Protein AF-A0A3S4YTK9-F1 (afdb_monomer_lite)

Radius of gyration: 15.43 Å; chains: 1; bounding box: 31×29×46 Å

pLDDT: mean 83.36, std 12.46, range [49.16, 94.75]

Sequence (86 aa):
MMGYAMEISIPVTWEKYKTAKLKFYESPVGFIKNANGRTGNSDFFLNDGTVVSTTNTREINERFRTILKKFNNPIELDRLIVYPRF

Foldseek 3Di:
DPPDPVVPDDDDDLVVVLVVLQVCLVQVPVVVCVVVVPPDQDWDADPVRDIDHPVCSVVVSVVVNVVSVVPQDDPDPVSGRDHDDD

Secondary structure (DSSP, 8-state):
---HHHHT-----HHHHHHHHHHHHH-HHHHHHHHTT--SS--EE-TTSPEE-TTTHHHHHHHHHHHHHHT---SSGGG---PPP-

Structure (mmCIF, N/CA/C/O backbone):
data_AF-A0A3S4YTK9-F1
#
_entry.id   AF-A0A3S4YTK9-F1
#
loop_
_atom_site.group_PDB
_atom_site.id
_atom_site.type_symbol
_atom_site.label_atom_id
_atom_site.label_alt_id
_atom_site.label_comp_id
_atom_site.label_asym_id
_atom_site.label_entity_id
_atom_site.label_seq_id
_atom_site.pdbx_PDB_ins_code
_atom_site.Cartn_x
_atom_site.Cartn_y
_atom_site.Cartn_z
_atom_site.occupancy
_atom_site.B_iso_or_equiv
_atom_site.auth_seq_id
_atom_site.auth_comp_id
_atom_site.auth_asym_id
_atom_site.auth_atom_id
_atom_site.pdbx_PDB_model_num
ATOM 1 N N . MET A 1 1 ? -2.713 12.880 -32.107 1.00 49.16 1 MET A N 1
ATOM 2 C CA . MET A 1 1 ? -3.680 12.851 -30.986 1.00 49.16 1 MET A CA 1
ATOM 3 C C . MET A 1 1 ? -2.946 12.402 -29.712 1.00 49.16 1 MET A C 1
ATOM 5 O O . MET A 1 1 ? -3.114 11.283 -29.264 1.00 49.16 1 MET A O 1
ATOM 9 N N . MET A 1 2 ? -2.047 13.243 -29.183 1.00 53.97 2 MET A N 1
ATOM 10 C CA . MET A 1 2 ? -1.161 12.951 -28.031 1.00 53.97 2 MET A CA 1
ATOM 11 C C . MET A 1 2 ? -1.205 14.121 -27.027 1.00 53.97 2 MET A C 1
ATOM 13 O O . MET A 1 2 ? -0.172 14.606 -26.586 1.00 53.97 2 MET A O 1
ATOM 17 N N . GLY A 1 3 ? -2.396 14.675 -26.775 1.00 56.59 3 GLY A N 1
ATOM 18 C CA . GLY A 1 3 ? -2.532 15.983 -26.112 1.00 56.59 3 GLY A CA 1
ATOM 19 C C . GLY A 1 3 ? -2.992 15.920 -24.659 1.00 56.59 3 GLY A C 1
ATOM 20 O O . GLY A 1 3 ? -2.355 16.491 -23.791 1.00 56.59 3 GLY A O 1
ATOM 21 N N . TYR A 1 4 ? -4.068 15.188 -24.371 1.00 51.34 4 TYR A N 1
ATOM 22 C CA . TYR A 1 4 ? -4.783 15.388 -23.105 1.00 51.34 4 TYR A CA 1
ATOM 23 C C . TYR A 1 4 ? -4.220 14.584 -21.918 1.00 51.34 4 TYR A C 1
ATOM 25 O O . TYR A 1 4 ? -4.214 15.051 -20.786 1.00 51.34 4 TYR A O 1
ATOM 33 N N . ALA A 1 5 ? -3.696 13.376 -22.159 1.00 52.34 5 ALA A N 1
ATOM 34 C CA . ALA A 1 5 ? -3.194 12.513 -21.083 1.00 52.34 5 ALA A CA 1
ATOM 35 C C . ALA A 1 5 ? -1.867 13.005 -20.473 1.00 52.34 5 ALA A C 1
ATOM 37 O O . ALA A 1 5 ? -1.630 12.799 -19.284 1.00 52.34 5 ALA A O 1
ATOM 38 N N . MET A 1 6 ? -1.005 13.668 -21.256 1.00 53.16 6 MET A N 1
ATOM 39 C CA . MET A 1 6 ? 0.254 14.223 -20.738 1.00 53.16 6 MET A CA 1
ATOM 40 C C . MET A 1 6 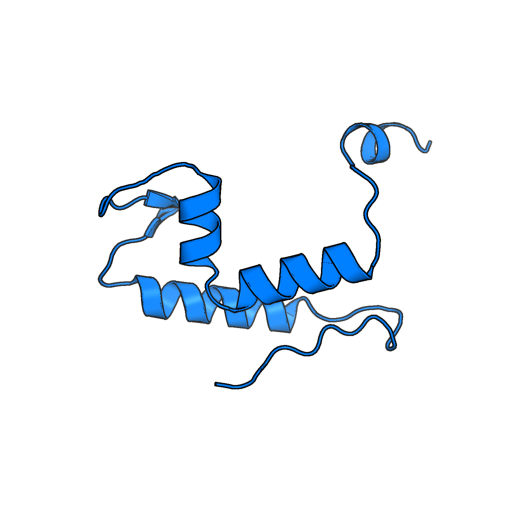? 0.054 15.524 -19.955 1.00 53.16 6 MET A C 1
ATOM 42 O O . MET A 1 6 ? 0.840 15.801 -19.060 1.00 53.16 6 MET A O 1
ATOM 46 N N . GLU A 1 7 ? -1.012 16.280 -20.225 1.00 55.34 7 GLU A N 1
ATOM 47 C CA . GLU A 1 7 ? -1.280 17.574 -19.577 1.00 55.34 7 GLU A CA 1
ATOM 48 C C . GLU A 1 7 ? -1.560 17.454 -18.065 1.00 55.34 7 GLU A C 1
ATOM 50 O O . GLU A 1 7 ? -1.303 18.380 -17.303 1.00 55.34 7 GLU A O 1
ATOM 55 N N . ILE A 1 8 ? -2.019 16.280 -17.616 1.00 59.12 8 ILE A N 1
ATOM 56 C CA . ILE A 1 8 ? -2.311 15.942 -16.209 1.00 59.12 8 ILE A CA 1
ATOM 57 C C . ILE A 1 8 ? -1.301 14.958 -15.595 1.00 59.12 8 ILE A C 1
ATOM 59 O O . ILE A 1 8 ? -1.443 14.563 -14.436 1.00 59.12 8 ILE A O 1
ATOM 63 N N . SER A 1 9 ? -0.269 14.561 -16.344 1.00 69.00 9 SER A N 1
ATOM 64 C CA . SER A 1 9 ? 0.720 13.572 -15.906 1.00 69.00 9 SER A CA 1
ATOM 65 C C . SER A 1 9 ? 2.058 14.234 -15.597 1.00 69.00 9 SER A C 1
ATOM 67 O O . SER A 1 9 ? 2.679 14.835 -16.468 1.00 69.00 9 SER A O 1
ATOM 69 N N . ILE A 1 10 ? 2.561 14.067 -14.373 1.00 76.12 10 ILE A N 1
ATOM 70 C CA . ILE A 1 10 ? 3.932 14.468 -14.033 1.00 76.12 10 ILE A CA 1
ATOM 71 C C . ILE A 1 10 ? 4.862 13.296 -14.376 1.00 76.12 10 ILE A C 1
ATOM 73 O O . ILE A 1 10 ? 4.713 12.229 -13.770 1.00 76.12 10 ILE A O 1
ATOM 77 N N . PRO A 1 11 ? 5.821 13.449 -15.311 1.00 85.25 11 PRO A N 1
ATOM 78 C CA . PRO A 1 11 ? 6.781 12.394 -15.600 1.00 85.25 11 PRO A CA 1
ATOM 79 C C . PRO A 1 11 ? 7.629 12.113 -14.356 1.00 85.25 11 PRO A C 1
ATOM 81 O O . PRO A 1 11 ? 8.127 13.023 -13.689 1.00 85.25 11 PRO A O 1
ATOM 84 N N . VAL A 1 12 ? 7.792 10.835 -14.026 1.00 87.75 12 VAL A N 1
ATOM 85 C CA . VAL A 1 12 ? 8.614 10.375 -12.902 1.00 87.75 12 VAL A CA 1
ATOM 86 C C . VAL A 1 12 ? 9.533 9.259 -13.364 1.00 87.75 12 VAL A C 1
ATOM 88 O O . VAL A 1 12 ? 9.189 8.495 -14.264 1.00 87.75 12 VAL A O 1
ATOM 91 N N . THR A 1 13 ? 10.701 9.151 -12.733 1.00 92.06 13 THR A N 1
ATOM 92 C CA . THR A 1 13 ? 11.605 8.033 -13.001 1.00 92.06 13 THR A CA 1
ATOM 93 C C . THR A 1 13 ? 11.001 6.722 -12.500 1.00 92.06 13 THR A C 1
ATOM 95 O O . THR A 1 13 ? 10.164 6.707 -11.584 1.00 92.06 13 THR A O 1
ATOM 98 N N . TRP A 1 14 ? 11.453 5.610 -13.077 1.00 89.44 14 TRP A N 1
ATOM 99 C CA . TRP A 1 14 ? 11.030 4.275 -12.664 1.00 89.44 14 TRP A CA 1
ATOM 100 C C . TRP A 1 14 ? 11.310 4.016 -11.176 1.00 89.44 14 TRP A C 1
ATOM 102 O O . TRP A 1 14 ? 10.464 3.487 -10.457 1.00 89.44 14 TRP A O 1
ATOM 112 N N . GLU A 1 15 ? 12.457 4.468 -10.672 1.00 92.25 15 GLU A N 1
ATOM 113 C CA . GLU A 1 15 ? 12.873 4.318 -9.277 1.00 92.25 15 GLU A CA 1
ATOM 114 C C . GLU A 1 15 ? 11.932 5.066 -8.333 1.00 92.25 15 GLU A C 1
ATOM 116 O O . GLU A 1 15 ? 11.534 4.534 -7.290 1.00 92.25 15 GLU A O 1
ATOM 121 N N . LYS A 1 16 ? 11.529 6.288 -8.710 1.00 92.12 16 LYS A N 1
ATOM 122 C CA . LYS A 1 16 ? 10.580 7.092 -7.933 1.00 92.12 16 LYS A CA 1
ATOM 123 C C . LYS A 1 16 ? 9.206 6.429 -7.909 1.00 92.12 16 LYS A C 1
ATOM 125 O O . LYS A 1 16 ? 8.590 6.346 -6.845 1.00 92.12 16 LYS A O 1
ATOM 130 N N . TYR A 1 17 ? 8.757 5.904 -9.049 1.00 90.50 17 TYR A N 1
ATOM 131 C CA . TYR A 1 17 ? 7.507 5.154 -9.151 1.00 90.50 17 TYR A CA 1
ATOM 132 C C . TYR A 1 17 ? 7.520 3.891 -8.277 1.00 90.50 17 TYR A C 1
ATOM 134 O O . TYR A 1 17 ? 6.636 3.708 -7.436 1.00 90.50 17 TYR A O 1
ATOM 142 N N . LYS A 1 18 ? 8.556 3.055 -8.412 1.00 91.88 18 LYS A N 1
ATOM 143 C CA . LYS A 1 18 ? 8.745 1.827 -7.628 1.00 91.88 18 LYS A CA 1
ATOM 144 C C . LYS A 1 18 ? 8.767 2.119 -6.129 1.00 91.88 18 LYS A C 1
ATOM 146 O O . LYS A 1 18 ? 8.068 1.461 -5.362 1.00 91.88 18 LYS A O 1
ATOM 151 N N . THR A 1 19 ? 9.511 3.142 -5.714 1.00 92.88 19 THR A N 1
ATOM 152 C CA . THR A 1 19 ? 9.588 3.563 -4.308 1.00 92.88 19 THR A CA 1
ATOM 153 C C . THR A 1 19 ? 8.224 3.994 -3.773 1.00 92.88 19 THR A C 1
ATOM 155 O O . THR A 1 19 ? 7.831 3.572 -2.686 1.00 92.88 19 THR A O 1
ATOM 158 N N . ALA A 1 20 ? 7.469 4.798 -4.528 1.00 90.81 20 ALA A N 1
ATOM 159 C CA . ALA A 1 20 ? 6.133 5.227 -4.118 1.00 90.81 20 ALA A CA 1
ATOM 160 C C . ALA A 1 20 ? 5.171 4.036 -3.971 1.00 90.81 20 ALA A C 1
ATOM 162 O O . ALA A 1 20 ? 4.448 3.945 -2.979 1.00 90.81 20 ALA A O 1
ATOM 163 N N . LYS A 1 21 ? 5.210 3.084 -4.911 1.00 91.56 21 LYS A N 1
ATOM 164 C CA . LYS A 1 21 ? 4.408 1.853 -4.857 1.00 91.56 21 LYS A CA 1
ATOM 165 C C . LYS A 1 21 ? 4.736 0.982 -3.645 1.00 91.56 21 LYS A C 1
ATOM 167 O O . LYS A 1 21 ? 3.813 0.483 -3.006 1.00 91.56 21 LYS A O 1
ATOM 172 N N . LEU A 1 22 ? 6.016 0.823 -3.304 1.00 93.38 22 LEU A N 1
ATOM 173 C CA . LEU A 1 22 ? 6.437 0.049 -2.131 1.00 93.38 22 LEU A CA 1
ATOM 174 C C . LEU A 1 22 ? 5.992 0.705 -0.816 1.00 93.38 22 LEU A C 1
ATOM 176 O O . LEU A 1 22 ? 5.438 0.018 0.038 1.00 93.38 22 LEU A O 1
ATOM 180 N N . LYS A 1 23 ? 6.139 2.031 -0.686 1.00 91.94 23 LYS A N 1
ATOM 181 C CA . LYS A 1 23 ? 5.644 2.782 0.483 1.00 91.94 23 LYS A CA 1
ATOM 182 C C . LYS A 1 23 ? 4.128 2.677 0.636 1.00 91.94 23 LYS A C 1
ATOM 184 O O . LYS A 1 23 ? 3.626 2.490 1.740 1.00 91.94 23 LYS A O 1
ATOM 189 N N . PHE A 1 24 ? 3.392 2.763 -0.473 1.00 92.94 24 PH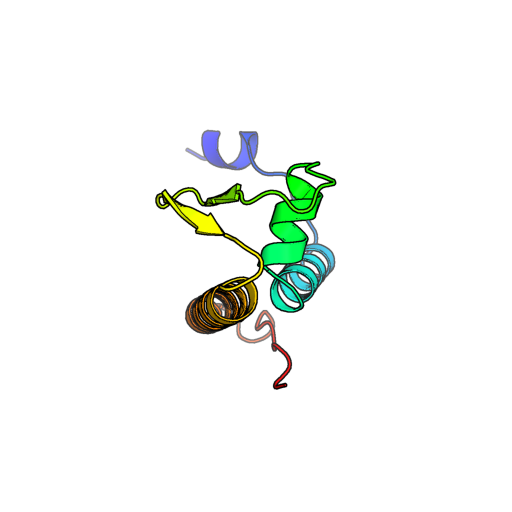E A N 1
ATOM 190 C CA . PHE A 1 24 ? 1.947 2.554 -0.456 1.00 92.94 24 PHE A CA 1
ATOM 191 C C . PHE A 1 24 ? 1.585 1.127 -0.020 1.00 92.94 24 PHE A C 1
ATOM 193 O O . PHE A 1 24 ? 0.666 0.950 0.767 1.00 92.94 24 PHE A O 1
ATOM 200 N N . TYR A 1 25 ? 2.317 0.109 -0.483 1.00 93.88 25 TYR A N 1
ATOM 201 C CA . TYR A 1 25 ? 2.079 -1.289 -0.109 1.00 93.88 25 TYR A CA 1
ATOM 202 C C . TYR A 1 25 ? 2.335 -1.586 1.381 1.00 93.88 25 TYR A C 1
ATOM 204 O O . TYR A 1 25 ? 1.630 -2.408 1.973 1.00 93.88 25 TYR A O 1
ATOM 212 N N . GLU A 1 26 ? 3.319 -0.922 1.994 1.00 92.81 26 GLU A N 1
ATOM 213 C CA . GLU A 1 26 ? 3.660 -1.087 3.412 1.00 92.81 26 GLU A CA 1
ATOM 214 C C . GLU A 1 26 ? 2.470 -0.759 4.326 1.00 92.81 26 GLU A C 1
ATOM 216 O O . GLU A 1 26 ? 2.105 -1.567 5.181 1.00 92.81 26 GLU A O 1
ATOM 221 N N . SER A 1 27 ? 1.802 0.374 4.096 1.00 90.38 27 SER A N 1
ATOM 222 C CA . SER A 1 27 ? 0.607 0.779 4.846 1.00 90.38 27 SER A CA 1
ATOM 223 C C . SER A 1 27 ? -0.356 1.585 3.962 1.00 90.38 27 SER A C 1
ATOM 225 O O . SER A 1 27 ? -0.341 2.819 4.012 1.00 90.38 27 SER A O 1
ATOM 227 N N . PRO A 1 28 ? -1.208 0.922 3.150 1.00 93.56 28 PRO A N 1
ATOM 228 C CA . PRO A 1 28 ? -2.112 1.601 2.218 1.00 93.56 28 PRO A CA 1
ATOM 229 C C . PRO A 1 28 ? -3.018 2.638 2.888 1.00 93.56 28 PRO A C 1
ATOM 231 O O . PRO A 1 28 ? -3.086 3.790 2.460 1.00 93.56 28 PRO A O 1
ATOM 234 N N . VAL A 1 29 ? -3.677 2.250 3.983 1.00 92.19 29 VAL A N 1
ATOM 235 C CA . VAL A 1 29 ? -4.551 3.133 4.768 1.00 92.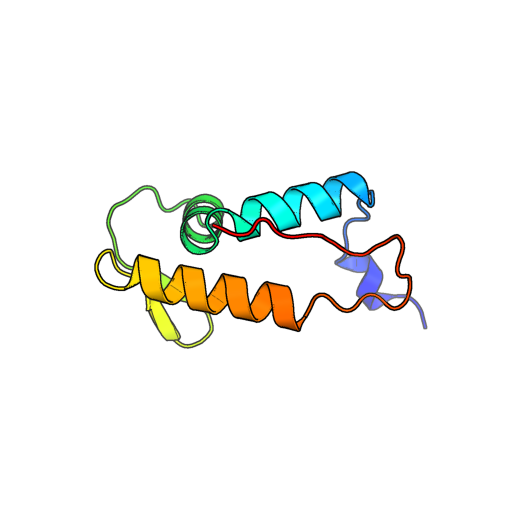19 29 VAL A CA 1
ATOM 236 C C . VAL A 1 29 ? -3.758 4.299 5.357 1.00 92.19 29 VAL A C 1
ATOM 238 O O . VAL A 1 29 ? -4.204 5.443 5.273 1.00 92.19 29 VAL A O 1
ATOM 241 N N . GLY A 1 30 ? -2.568 4.035 5.909 1.00 90.19 30 GLY A N 1
ATOM 242 C CA . GLY A 1 30 ? -1.704 5.075 6.471 1.00 90.19 30 GLY A CA 1
ATOM 243 C C . GLY A 1 30 ? -1.252 6.086 5.418 1.00 90.19 30 GLY A C 1
ATOM 244 O O . GLY A 1 30 ? -1.304 7.291 5.656 1.00 90.19 30 GLY A O 1
ATOM 245 N N . PHE A 1 31 ? -0.886 5.612 4.226 1.00 90.00 31 PHE A N 1
ATOM 246 C CA . PHE A 1 31 ? -0.505 6.466 3.105 1.00 90.00 31 PHE A CA 1
ATOM 247 C C . PHE A 1 31 ? -1.650 7.396 2.683 1.00 90.00 31 PHE A C 1
ATOM 249 O O . PHE A 1 31 ? -1.435 8.598 2.543 1.00 90.00 31 PHE A O 1
ATOM 256 N N . ILE A 1 32 ? -2.871 6.866 2.533 1.00 88.75 32 ILE A N 1
ATOM 257 C CA . ILE A 1 32 ? -4.060 7.658 2.167 1.00 88.75 32 ILE A CA 1
ATOM 258 C C . ILE A 1 32 ? -4.369 8.699 3.245 1.00 88.75 32 ILE A C 1
ATOM 260 O O . ILE A 1 32 ? -4.593 9.870 2.940 1.00 88.75 32 ILE A O 1
ATOM 264 N N . LYS A 1 33 ? -4.349 8.288 4.515 1.00 86.62 33 LYS A N 1
ATOM 265 C CA . LYS A 1 33 ? -4.626 9.173 5.649 1.00 86.62 33 LYS A CA 1
ATOM 266 C C . LYS A 1 33 ? -3.654 10.356 5.696 1.00 86.62 33 LYS A C 1
ATOM 268 O O . LYS A 1 33 ? -4.092 11.497 5.839 1.00 86.62 33 LYS A O 1
ATOM 273 N N . ASN A 1 34 ? -2.361 10.084 5.511 1.00 84.38 34 ASN A N 1
ATOM 274 C CA . ASN A 1 34 ? -1.314 11.105 5.493 1.00 84.38 34 ASN A CA 1
ATOM 275 C C . ASN A 1 34 ? -1.425 12.025 4.267 1.00 84.38 34 ASN A C 1
ATOM 277 O O . ASN A 1 34 ? -1.261 13.234 4.400 1.00 84.38 34 ASN A O 1
ATOM 281 N N . ALA A 1 35 ? -1.749 11.476 3.091 1.00 82.94 35 ALA A N 1
ATOM 282 C CA . ALA A 1 35 ? -1.941 12.257 1.869 1.00 82.94 35 ALA A CA 1
ATOM 283 C C . ALA A 1 35 ? -3.144 13.213 1.957 1.00 82.94 35 ALA A C 1
ATOM 285 O O . ALA A 1 35 ? -3.094 14.315 1.422 1.00 82.94 35 ALA A O 1
ATOM 286 N N . ASN A 1 36 ? -4.199 12.820 2.676 1.00 79.12 36 ASN A N 1
ATOM 287 C CA . ASN A 1 36 ? -5.395 13.639 2.885 1.00 79.12 36 ASN A CA 1
ATOM 288 C C . ASN A 1 36 ? -5.220 14.738 3.951 1.00 79.12 36 ASN A C 1
ATOM 290 O O . ASN A 1 36 ? -6.181 15.446 4.247 1.00 79.12 36 ASN A O 1
ATOM 294 N N . GLY A 1 37 ? -4.042 14.856 4.580 1.00 73.06 37 GLY A N 1
ATOM 295 C CA . GLY A 1 37 ? -3.778 15.858 5.620 1.00 73.06 37 GLY A CA 1
ATOM 296 C C . GLY A 1 37 ? -4.630 15.694 6.885 1.00 73.06 37 GLY A C 1
ATOM 297 O O . GLY A 1 37 ? -4.736 16.622 7.683 1.00 73.06 37 GLY A O 1
ATOM 298 N N . ARG A 1 38 ? -5.264 14.528 7.081 1.00 68.19 38 ARG A N 1
ATOM 299 C CA . ARG A 1 38 ? -6.140 14.258 8.229 1.00 68.19 38 ARG A CA 1
ATOM 300 C C . ARG A 1 38 ? -5.334 13.692 9.395 1.00 68.19 38 ARG A C 1
ATOM 302 O O . ARG A 1 38 ? -5.198 12.480 9.564 1.00 68.19 38 ARG A O 1
ATOM 309 N N . THR A 1 39 ? -4.828 14.583 10.234 1.00 58.31 39 THR A N 1
ATOM 310 C CA . THR A 1 39 ? -4.184 14.271 11.516 1.00 58.31 39 THR A CA 1
ATOM 311 C C . THR A 1 39 ? -5.245 14.098 12.609 1.00 58.31 39 THR A C 1
ATOM 313 O O . THR A 1 39 ? -5.549 15.012 13.364 1.00 58.31 39 THR A O 1
ATOM 316 N N . GLY A 1 40 ? -5.859 12.914 12.686 1.00 64.50 40 GLY A N 1
ATOM 317 C CA . GLY A 1 40 ? -6.816 12.576 13.747 1.00 64.50 40 GLY A CA 1
ATOM 318 C C . GLY A 1 40 ? -7.185 11.093 13.769 1.00 64.50 40 GLY A C 1
ATOM 319 O O . GLY A 1 40 ? -6.951 10.382 12.795 1.00 64.50 40 GLY A O 1
ATOM 320 N N . ASN A 1 41 ? -7.757 10.602 14.869 1.00 64.81 41 ASN A N 1
ATOM 321 C CA . ASN A 1 41 ? -8.285 9.229 14.987 1.00 64.81 41 ASN A CA 1
ATOM 322 C C . ASN A 1 41 ? -9.700 9.081 14.403 1.0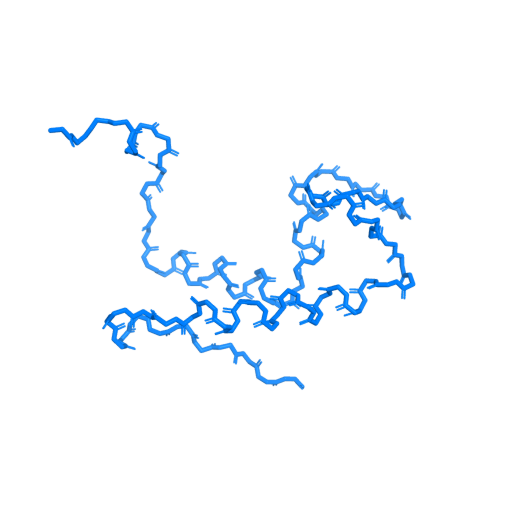0 64.81 41 ASN A C 1
ATOM 324 O O . ASN A 1 41 ? -10.425 8.167 14.776 1.00 64.81 41 ASN A O 1
ATOM 328 N N . SER A 1 42 ? -10.103 9.996 13.522 1.00 72.38 42 SER A N 1
ATOM 329 C CA . SER A 1 42 ? -11.421 9.978 12.909 1.00 72.38 42 SER A CA 1
ATOM 330 C C . SER A 1 42 ? -11.479 9.024 11.727 1.00 72.38 42 SER A C 1
ATOM 332 O O . SER A 1 42 ? -10.527 8.888 10.949 1.00 72.38 42 SER A O 1
ATOM 334 N N . ASP A 1 43 ? -12.640 8.397 11.598 1.00 88.12 43 ASP A N 1
ATOM 335 C CA . ASP A 1 43 ? -12.982 7.580 10.452 1.00 88.12 43 ASP A CA 1
ATOM 336 C C . ASP A 1 43 ? -12.962 8.420 9.168 1.00 88.12 43 ASP A C 1
ATOM 338 O O . ASP A 1 43 ? -13.209 9.634 9.168 1.00 88.12 43 ASP A O 1
ATOM 342 N N . PHE A 1 44 ? -12.659 7.779 8.043 1.00 88.94 44 PHE A N 1
ATOM 343 C CA . PHE A 1 44 ? -12.688 8.440 6.743 1.00 88.94 44 PHE A CA 1
ATOM 344 C C . PHE A 1 44 ? -13.280 7.549 5.662 1.00 88.94 44 PHE A C 1
ATOM 346 O O . PHE A 1 44 ? -13.235 6.326 5.744 1.00 88.94 44 PHE A O 1
ATOM 353 N N . PHE A 1 45 ? -13.830 8.184 4.633 1.00 90.44 45 PHE A N 1
ATOM 354 C CA . PHE A 1 45 ? -14.453 7.492 3.516 1.00 90.44 45 PHE A CA 1
ATOM 355 C C . PHE A 1 45 ? -13.446 7.286 2.389 1.00 90.44 45 PHE A C 1
ATOM 357 O O . PHE A 1 45 ? -12.690 8.195 2.037 1.00 90.44 45 PHE A O 1
ATOM 364 N N . LEU A 1 46 ? -13.457 6.087 1.819 1.00 89.94 46 LEU A N 1
ATOM 365 C CA . LEU A 1 46 ? -12.852 5.801 0.525 1.00 89.94 46 LEU A CA 1
ATOM 366 C C . LEU A 1 46 ? -13.810 6.199 -0.605 1.00 89.94 46 LEU A C 1
ATOM 368 O O . LEU A 1 46 ? -15.010 6.375 -0.395 1.00 89.94 46 LEU A O 1
ATOM 372 N N . ASN A 1 47 ? -13.283 6.291 -1.827 1.00 87.94 47 ASN A N 1
ATOM 373 C CA . ASN A 1 47 ? -14.064 6.663 -3.014 1.00 87.94 47 ASN A CA 1
ATOM 374 C C . ASN A 1 47 ? -15.204 5.681 -3.337 1.00 87.94 47 ASN A C 1
ATOM 376 O O . ASN A 1 47 ? -16.141 6.050 -4.034 1.00 87.94 47 ASN A O 1
ATOM 380 N N . ASP A 1 48 ? -15.122 4.439 -2.855 1.00 88.94 48 ASP A N 1
ATOM 381 C CA . ASP A 1 48 ? -16.160 3.414 -3.011 1.00 88.94 48 ASP A CA 1
ATOM 382 C C . ASP A 1 48 ? -17.223 3.450 -1.894 1.00 88.94 48 ASP A C 1
ATOM 384 O O . ASP A 1 48 ? -18.069 2.564 -1.820 1.00 88.94 48 ASP A O 1
ATOM 388 N N . GLY A 1 49 ? -17.176 4.454 -1.011 1.00 90.56 49 GLY A N 1
ATOM 389 C CA . GLY A 1 49 ? -18.080 4.595 0.131 1.00 90.56 49 GLY A CA 1
ATOM 390 C C . GLY A 1 49 ? -17.672 3.787 1.367 1.00 90.56 49 GLY A C 1
ATOM 391 O O . GLY A 1 49 ? -18.324 3.911 2.403 1.00 90.56 49 GLY A O 1
ATOM 392 N N . THR A 1 50 ? -16.592 2.997 1.310 1.00 91.81 50 THR A N 1
ATOM 393 C CA . THR A 1 50 ? -16.099 2.247 2.476 1.00 91.81 50 THR A CA 1
ATOM 394 C C . THR A 1 50 ? -15.678 3.211 3.586 1.00 91.81 50 THR A C 1
ATOM 396 O O . THR A 1 50 ? -14.844 4.092 3.365 1.00 91.81 50 THR A O 1
ATOM 399 N N . VAL A 1 51 ? -16.203 3.004 4.795 1.00 93.00 51 VAL A N 1
ATOM 400 C CA . VAL A 1 51 ? -15.758 3.702 6.008 1.00 93.00 51 VAL A CA 1
ATOM 401 C C . VAL A 1 51 ? -14.531 2.994 6.568 1.00 93.00 51 VAL A C 1
ATOM 403 O O . VAL A 1 51 ? -14.595 1.814 6.907 1.00 93.00 51 VAL A O 1
ATOM 406 N N . VAL A 1 52 ? -13.413 3.704 6.673 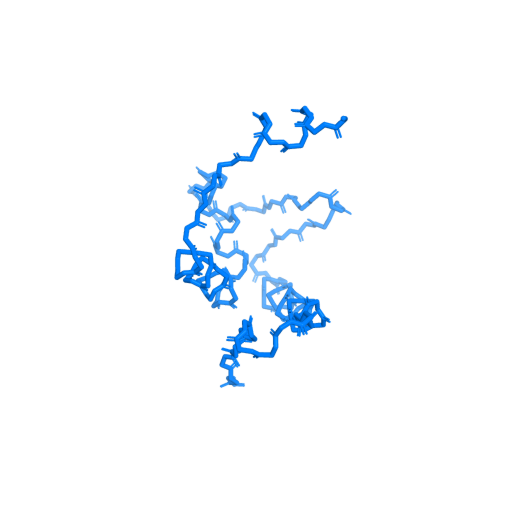1.00 91.94 52 VAL A N 1
ATOM 407 C CA . VAL A 1 52 ? -12.180 3.224 7.303 1.00 91.94 52 VAL A CA 1
ATOM 408 C C . VAL A 1 52 ? -12.148 3.703 8.745 1.00 91.94 52 VAL A C 1
ATOM 410 O O . VAL A 1 52 ? -12.153 4.909 8.984 1.00 91.94 52 VAL A O 1
ATOM 413 N N . SER A 1 53 ? -12.058 2.763 9.680 1.00 90.81 53 SER A N 1
ATOM 414 C CA . SER A 1 53 ? -11.955 2.990 11.120 1.00 90.81 53 SER A CA 1
ATOM 415 C C . SER A 1 53 ? -10.824 2.152 11.721 1.00 90.81 53 SER A C 1
ATOM 417 O O . SER A 1 53 ? -10.207 1.310 11.058 1.00 90.81 53 SER A O 1
ATOM 419 N N . THR A 1 54 ? -10.530 2.345 13.005 1.00 88.25 54 THR A N 1
ATOM 420 C CA . THR A 1 54 ? -9.498 1.563 13.710 1.00 88.25 54 THR A CA 1
ATOM 421 C C . THR A 1 54 ? -9.794 0.061 13.738 1.00 88.25 54 THR A C 1
ATOM 423 O O . THR A 1 54 ? -8.859 -0.739 13.738 1.00 88.25 54 THR A O 1
ATOM 426 N N . THR A 1 55 ? -11.068 -0.340 13.707 1.00 91.31 55 THR A N 1
ATOM 427 C CA . THR A 1 55 ? -11.480 -1.748 13.815 1.00 91.31 55 THR A CA 1
ATOM 428 C C . THR A 1 55 ? -11.292 -2.526 12.514 1.00 91.31 55 THR A C 1
ATOM 430 O O . THR A 1 55 ? -10.968 -3.711 12.559 1.00 91.31 55 THR A O 1
ATOM 433 N N . ASN A 1 56 ? -11.428 -1.872 11.356 1.00 93.12 56 ASN A N 1
ATOM 434 C CA . ASN A 1 56 ? -11.339 -2.518 10.041 1.00 93.12 56 ASN A CA 1
ATOM 435 C C . ASN A 1 56 ? -10.064 -2.165 9.250 1.00 93.12 56 ASN A C 1
ATOM 437 O O . ASN A 1 56 ? -9.815 -2.736 8.187 1.00 93.12 56 ASN A O 1
ATOM 441 N N . THR A 1 57 ? -9.205 -1.286 9.782 1.00 92.00 57 THR A N 1
ATOM 442 C CA . THR A 1 57 ? -7.951 -0.852 9.135 1.00 92.00 57 THR A CA 1
ATOM 443 C C . THR A 1 57 ? -7.083 -2.029 8.675 1.00 92.00 57 THR A C 1
ATOM 445 O O . THR A 1 57 ? -6.517 -1.991 7.582 1.00 92.00 57 THR A O 1
ATOM 448 N N . ARG A 1 58 ? -6.974 -3.095 9.481 1.00 92.75 58 ARG A N 1
ATOM 449 C CA . ARG A 1 58 ? -6.165 -4.275 9.132 1.00 92.75 58 ARG A CA 1
ATOM 450 C C . ARG A 1 58 ? -6.709 -4.991 7.895 1.00 92.75 58 ARG A C 1
ATOM 452 O O . ARG A 1 58 ? -5.948 -5.271 6.975 1.00 92.75 58 ARG A O 1
ATOM 459 N N . GLU A 1 59 ? -8.011 -5.256 7.864 1.00 94.38 59 GLU A N 1
ATOM 460 C CA . GLU A 1 59 ? -8.675 -5.929 6.743 1.00 94.38 59 GLU A CA 1
ATOM 461 C C . GLU A 1 59 ? -8.564 -5.107 5.455 1.00 94.38 59 GLU A C 1
ATOM 463 O O . GLU A 1 59 ? -8.211 -5.629 4.399 1.00 94.38 59 GLU A O 1
ATOM 468 N N . ILE A 1 60 ? -8.783 -3.796 5.554 1.00 94.75 60 ILE A N 1
ATOM 469 C CA . ILE A 1 60 ? -8.708 -2.887 4.410 1.00 94.75 60 ILE A CA 1
ATOM 470 C C . ILE A 1 60 ? -7.279 -2.818 3.852 1.00 94.75 60 ILE A C 1
ATOM 472 O O . ILE A 1 60 ? -7.093 -2.848 2.633 1.00 94.75 60 ILE A O 1
ATOM 476 N N . ASN A 1 61 ? -6.258 -2.795 4.716 1.00 94.06 61 ASN A N 1
ATOM 477 C CA . ASN A 1 61 ? -4.863 -2.884 4.281 1.00 94.06 61 ASN A CA 1
ATOM 478 C C . ASN A 1 61 ? -4.584 -4.184 3.512 1.00 94.06 61 ASN A C 1
ATOM 480 O O . ASN A 1 61 ? -3.983 -4.132 2.439 1.00 94.06 61 ASN A O 1
ATOM 484 N N . GLU A 1 62 ? -5.057 -5.332 4.000 1.00 94.62 62 GLU A N 1
ATOM 485 C CA . GLU A 1 62 ? -4.892 -6.615 3.301 1.00 94.62 62 GLU A CA 1
ATOM 486 C C . GLU A 1 62 ? -5.633 -6.655 1.958 1.00 94.62 62 GLU A C 1
ATOM 488 O O . GLU A 1 62 ? -5.082 -7.116 0.949 1.00 94.62 62 GLU A O 1
ATOM 493 N N . ARG A 1 63 ? -6.845 -6.087 1.896 1.00 94.44 63 ARG A N 1
ATOM 494 C CA . ARG A 1 63 ? -7.603 -5.923 0.647 1.00 94.44 63 ARG A CA 1
ATOM 495 C C . ARG A 1 63 ? -6.789 -5.133 -0.377 1.00 94.44 63 ARG A C 1
ATOM 497 O O . ARG A 1 63 ? -6.622 -5.577 -1.513 1.00 94.44 63 ARG A O 1
ATOM 504 N N .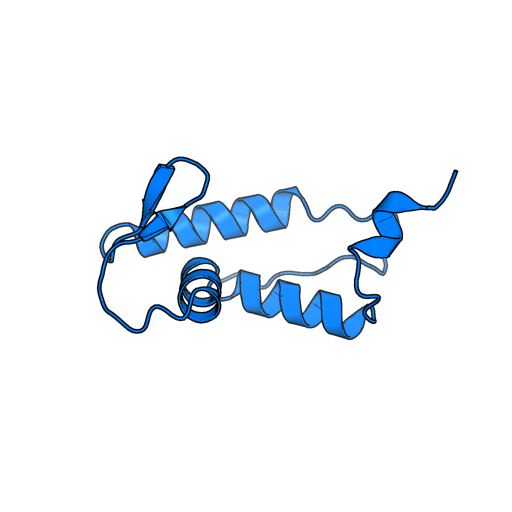 PHE A 1 64 ? -6.232 -3.988 0.021 1.00 94.06 64 PHE A N 1
ATOM 505 C CA . PHE A 1 64 ? -5.415 -3.160 -0.866 1.00 94.06 64 PHE A CA 1
ATOM 506 C C . PHE A 1 64 ? -4.113 -3.842 -1.288 1.00 94.06 64 PHE A C 1
ATOM 508 O O . PHE A 1 64 ? -3.768 -3.796 -2.468 1.00 94.06 64 PHE A O 1
ATOM 515 N N . ARG A 1 65 ? -3.414 -4.528 -0.378 1.00 94.50 65 ARG A N 1
ATOM 516 C CA . ARG A 1 65 ? -2.212 -5.313 -0.712 1.00 94.50 65 ARG A CA 1
ATOM 517 C C . ARG A 1 65 ? -2.514 -6.399 -1.745 1.00 94.50 65 ARG A C 1
ATOM 519 O O . ARG A 1 65 ? -1.747 -6.575 -2.691 1.00 94.50 65 ARG A O 1
ATOM 526 N N . THR A 1 66 ? -3.646 -7.086 -1.603 1.00 92.38 66 THR A N 1
ATOM 527 C CA . THR A 1 66 ? -4.106 -8.113 -2.553 1.00 92.38 66 THR A CA 1
ATOM 528 C C . THR A 1 66 ? -4.383 -7.515 -3.930 1.00 92.38 66 THR A C 1
ATOM 530 O O . THR A 1 66 ? -3.913 -8.031 -4.944 1.00 92.38 66 THR A O 1
ATOM 533 N N . ILE A 1 67 ? -5.084 -6.380 -3.967 1.00 90.62 67 ILE A N 1
ATOM 534 C CA . ILE A 1 67 ? -5.360 -5.627 -5.194 1.00 90.62 67 ILE A CA 1
ATOM 535 C C . ILE A 1 67 ? -4.051 -5.205 -5.880 1.00 90.62 67 ILE A C 1
ATOM 537 O O . ILE A 1 67 ? -3.879 -5.443 -7.074 1.00 90.62 67 ILE A O 1
ATOM 541 N N . LEU A 1 68 ? -3.098 -4.637 -5.134 1.00 89.94 68 LEU A N 1
ATOM 542 C CA . LEU A 1 68 ? -1.804 -4.200 -5.670 1.00 89.94 68 LEU A CA 1
ATOM 543 C C . LEU A 1 68 ? -1.010 -5.343 -6.300 1.00 89.94 68 LEU A C 1
ATOM 545 O O . LEU A 1 68 ? -0.422 -5.154 -7.362 1.00 89.94 68 LEU A O 1
ATOM 549 N N . LYS A 1 69 ? -1.013 -6.525 -5.672 1.00 89.00 69 LYS A N 1
ATOM 550 C CA . LYS A 1 69 ? -0.378 -7.727 -6.225 1.00 89.00 69 LYS A CA 1
ATOM 551 C C . LYS A 1 69 ? -1.078 -8.204 -7.496 1.00 89.00 69 LYS A C 1
ATOM 553 O O . LYS A 1 69 ? -0.399 -8.539 -8.458 1.00 89.00 69 LYS A O 1
ATOM 558 N N . LYS A 1 70 ? -2.417 -8.192 -7.528 1.00 86.94 70 LYS A N 1
ATOM 559 C CA . LYS A 1 70 ? -3.205 -8.613 -8.700 1.00 86.94 70 LYS A CA 1
ATOM 560 C C . LYS A 1 70 ? -2.928 -7.745 -9.929 1.00 86.94 70 LYS A C 1
ATOM 562 O O . LYS A 1 70 ? -2.852 -8.264 -11.035 1.00 86.94 70 LYS A O 1
ATOM 567 N N . PHE A 1 71 ? -2.766 -6.438 -9.735 1.00 82.56 71 PHE A N 1
ATOM 568 C CA . PHE A 1 71 ? -2.494 -5.491 -10.820 1.00 82.56 71 PHE A CA 1
ATOM 569 C C . PHE A 1 71 ? -1.000 -5.313 -11.134 1.00 82.56 71 PHE A C 1
ATOM 571 O O . PHE A 1 71 ? -0.634 -4.460 -11.939 1.00 82.56 71 PHE A O 1
ATOM 578 N N . ASN A 1 72 ? -0.126 -6.118 -10.529 1.00 80.00 72 ASN A N 1
ATOM 579 C CA . ASN A 1 72 ? 1.306 -6.117 -10.795 1.00 80.00 72 ASN A CA 1
ATOM 580 C C . ASN A 1 72 ? 1.654 -7.132 -11.888 1.00 80.00 72 ASN A C 1
ATOM 582 O O . ASN A 1 72 ? 2.257 -8.167 -11.616 1.00 80.00 72 ASN A O 1
ATOM 586 N N . ASN A 1 73 ? 1.240 -6.830 -13.118 1.00 71.00 73 ASN A N 1
ATOM 587 C CA . ASN A 1 73 ? 1.606 -7.600 -14.304 1.00 71.00 73 ASN A CA 1
ATOM 588 C C . ASN A 1 73 ? 2.170 -6.659 -15.380 1.00 71.00 73 ASN A C 1
ATOM 590 O O . ASN A 1 73 ? 1.428 -6.232 -16.268 1.00 71.00 73 ASN A O 1
ATOM 594 N N . PRO A 1 74 ? 3.438 -6.235 -15.265 1.00 74.88 74 PRO A N 1
ATOM 595 C CA . PRO A 1 74 ? 4.046 -5.420 -16.302 1.00 74.88 74 PRO A CA 1
ATOM 596 C C . PRO A 1 74 ? 4.275 -6.256 -17.565 1.00 74.88 74 PRO A C 1
ATOM 598 O O . PRO A 1 74 ? 4.593 -7.440 -17.496 1.00 74.88 74 PRO A O 1
ATOM 601 N N . ILE A 1 75 ? 4.138 -5.609 -18.723 1.00 76.94 75 ILE A N 1
ATOM 602 C CA . ILE A 1 75 ? 4.473 -6.201 -20.027 1.00 76.94 75 ILE A CA 1
ATOM 603 C C . ILE A 1 75 ? 5.980 -6.523 -20.078 1.00 76.94 75 ILE A C 1
ATOM 605 O O . ILE A 1 75 ? 6.383 -7.563 -20.590 1.00 76.94 75 ILE A O 1
ATOM 609 N N . GLU A 1 76 ? 6.804 -5.650 -19.495 1.00 81.12 76 GLU A N 1
ATOM 610 C CA . GLU A 1 76 ? 8.254 -5.815 -19.374 1.00 81.12 76 GLU A CA 1
ATOM 611 C C . GLU A 1 76 ? 8.597 -6.410 -17.992 1.00 81.12 76 GLU A C 1
ATOM 613 O O . GLU A 1 76 ? 8.318 -5.806 -16.953 1.00 81.12 76 GLU A O 1
ATOM 618 N N . LEU A 1 77 ? 9.170 -7.619 -17.960 1.00 78.25 77 LEU A N 1
ATOM 619 C CA . LEU A 1 77 ? 9.397 -8.376 -16.716 1.00 78.25 77 LEU A CA 1
ATOM 620 C C . LEU A 1 77 ? 10.447 -7.745 -15.784 1.00 78.25 77 LEU A C 1
ATOM 622 O O . LEU A 1 77 ? 10.380 -7.922 -14.569 1.00 78.25 77 LEU A O 1
ATOM 626 N N . ASP A 1 78 ? 11.397 -6.988 -16.326 1.00 81.88 78 ASP A N 1
ATOM 627 C CA . ASP A 1 78 ? 12.393 -6.208 -15.577 1.00 81.88 78 ASP A CA 1
ATOM 628 C C . ASP A 1 78 ? 11.757 -5.052 -14.781 1.00 81.88 78 ASP A C 1
ATOM 630 O O . ASP A 1 78 ? 12.304 -4.596 -13.772 1.00 81.88 78 ASP A O 1
ATOM 634 N N . ARG A 1 79 ? 10.552 -4.630 -15.177 1.00 83.75 79 ARG A N 1
ATOM 635 C CA . ARG A 1 79 ? 9.728 -3.646 -14.466 1.00 83.75 79 ARG A CA 1
ATOM 636 C C . ARG A 1 79 ? 8.766 -4.278 -13.458 1.00 83.75 79 ARG A C 1
ATOM 638 O O . ARG A 1 79 ? 7.868 -3.609 -12.946 1.00 83.75 79 ARG A O 1
ATOM 645 N N . LEU A 1 80 ? 8.943 -5.552 -13.109 1.00 85.44 80 LEU A N 1
ATOM 646 C CA . LEU A 1 80 ? 8.169 -6.183 -12.040 1.00 85.44 80 LEU A CA 1
ATOM 647 C C . LEU A 1 80 ? 8.494 -5.566 -10.677 1.00 85.44 80 LEU A C 1
ATOM 649 O O . LEU A 1 80 ? 9.642 -5.527 -10.230 1.00 85.44 80 LEU A O 1
ATOM 653 N N . ILE A 1 81 ? 7.455 -5.120 -9.967 1.00 88.69 81 ILE A N 1
ATOM 654 C CA . ILE A 1 81 ? 7.585 -4.694 -8.574 1.00 88.69 81 ILE A CA 1
ATOM 655 C C . ILE A 1 81 ? 7.398 -5.918 -7.681 1.00 88.69 81 ILE A C 1
ATOM 657 O O . ILE A 1 81 ? 6.314 -6.486 -7.600 1.00 88.69 81 ILE A O 1
ATOM 661 N N . VAL A 1 82 ? 8.450 -6.332 -6.982 1.00 89.25 82 VAL A N 1
ATOM 662 C CA . VAL A 1 82 ? 8.363 -7.426 -6.008 1.00 89.25 82 VAL A CA 1
ATOM 663 C C . VAL A 1 82 ? 7.950 -6.855 -4.655 1.00 89.25 82 VAL A C 1
ATOM 665 O O . VAL A 1 82 ? 8.691 -6.084 -4.047 1.00 89.25 82 VAL A O 1
ATOM 668 N N . TYR A 1 83 ? 6.760 -7.227 -4.187 1.00 89.62 83 TYR A N 1
ATOM 669 C CA . TYR A 1 83 ? 6.259 -6.823 -2.874 1.00 89.62 83 TYR A CA 1
ATOM 670 C C . TYR A 1 83 ? 6.706 -7.805 -1.771 1.00 89.62 83 TYR A C 1
ATOM 672 O O . TYR A 1 83 ? 6.653 -9.018 -2.001 1.00 89.62 83 TYR A O 1
ATOM 680 N N . PRO A 1 84 ? 7.083 -7.327 -0.566 1.00 87.75 84 PRO A N 1
ATOM 681 C CA . PRO A 1 84 ? 7.427 -8.192 0.566 1.00 87.75 84 PRO A CA 1
ATOM 682 C C . PRO A 1 84 ? 6.286 -9.137 0.977 1.00 87.75 84 PRO A C 1
ATOM 684 O O . PRO A 1 84 ? 5.103 -8.774 0.916 1.00 87.75 84 PRO A O 1
ATOM 687 N N . ARG A 1 85 ? 6.645 -10.347 1.427 1.00 77.69 85 ARG A N 1
ATOM 688 C CA . ARG A 1 85 ? 5.743 -11.243 2.170 1.00 77.69 85 ARG A CA 1
ATOM 689 C C . ARG A 1 85 ? 5.939 -10.960 3.662 1.00 77.69 85 ARG A C 1
ATOM 691 O O . ARG A 1 85 ? 7.084 -10.929 4.102 1.00 77.69 85 ARG A O 1
ATOM 698 N N . PHE A 1 86 ? 4.847 -10.722 4.380 1.00 63.75 86 PHE A N 1
ATOM 699 C CA . PHE A 1 86 ? 4.814 -10.543 5.832 1.00 63.75 86 PHE A CA 1
ATOM 700 C C . PHE A 1 86 ? 4.079 -11.725 6.455 1.00 63.75 86 PHE A C 1
ATOM 702 O O . PHE A 1 86 ? 3.179 -12.253 5.757 1.00 63.75 86 PHE A O 1
#

Organism: NCBI:txid266748